Protein AF-A0A2M8S9T6-F1 (afdb_monomer_lite)

Radius of gyration: 11.39 Å; chains: 1; bounding box: 26×15×29 Å

Secondary structure (DSSP, 8-state):
-HHHH-----EEEETTEEEE-----TT--HHHHHHHHHHHHHH-

pLDDT: mean 94.65, std 2.71, range [84.88, 97.5]

Sequence (44 aa):
LYDEYQVEVPLIQWQDRKFVRISIQGYNTQRDVEALLEALGEIL

Structure (mmCIF, N/CA/C/O backbone):
data_AF-A0A2M8S9T6-F1
#
_entry.id   AF-A0A2M8S9T6-F1
#
loop_
_atom_site.group_PDB
_atom_site.id
_atom_site.type_symbol
_atom_site.label_atom_id
_atom_site.label_alt_id
_atom_site.label_comp_id
_atom_site.label_asym_id
_atom_site.label_entity_id
_atom_site.label_seq_id
_atom_site.pdbx_PDB_ins_code
_atom_site.Cartn_x
_atom_site.Cartn_y
_atom_site.Cartn_z
_atom_site.occupancy
_atom_site.B_iso_or_equiv
_atom_site.auth_seq_id
_atom_site.auth_comp_id
_atom_site.auth_asym_id
_atom_site.auth_atom_id
_atom_site.pdbx_PDB_model_num
ATOM 1 N N . LEU A 1 1 ? -7.093 -2.070 -3.669 1.00 86.31 1 LEU A N 1
ATOM 2 C CA . LEU A 1 1 ? -5.614 -2.028 -3.613 1.00 86.31 1 LEU A CA 1
ATOM 3 C C . LEU A 1 1 ? -5.010 -3.250 -4.289 1.00 86.31 1 LEU A C 1
ATOM 5 O O . LEU A 1 1 ? -4.355 -3.065 -5.301 1.00 86.31 1 LEU A O 1
ATOM 9 N N . TYR A 1 2 ? -5.249 -4.470 -3.793 1.00 90.38 2 TYR A N 1
ATOM 10 C CA . TYR A 1 2 ? -4.568 -5.650 -4.336 1.00 90.38 2 TYR A CA 1
ATOM 11 C C . TYR A 1 2 ? -4.952 -5.980 -5.784 1.00 90.38 2 TYR A C 1
ATOM 13 O O 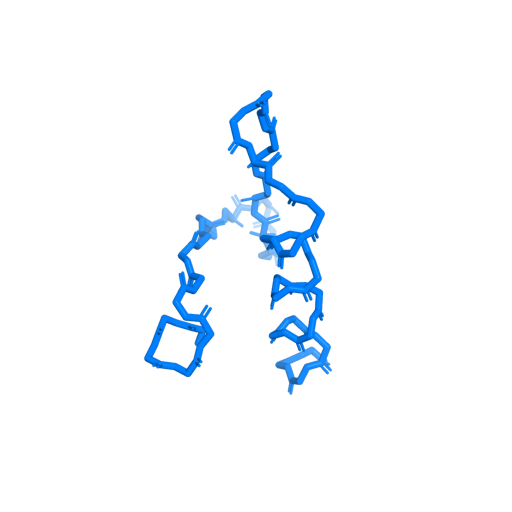. TYR A 1 2 ? -4.067 -6.054 -6.620 1.00 90.38 2 TYR A O 1
ATOM 21 N N . ASP A 1 3 ? -6.239 -6.100 -6.112 1.00 94.19 3 ASP A N 1
ATOM 22 C CA . ASP A 1 3 ? -6.639 -6.531 -7.463 1.00 94.19 3 ASP A CA 1
ATOM 23 C C . ASP A 1 3 ? -6.124 -5.589 -8.567 1.00 94.19 3 ASP A C 1
ATOM 25 O O . ASP A 1 3 ? -5.557 -6.054 -9.552 1.00 94.19 3 ASP A O 1
ATOM 29 N N . GLU A 1 4 ? -6.220 -4.275 -8.345 1.00 93.06 4 GLU A N 1
ATOM 30 C CA . GLU A 1 4 ? -5.848 -3.245 -9.331 1.00 93.06 4 GLU A CA 1
ATOM 31 C C . GLU A 1 4 ? -4.353 -2.874 -9.310 1.00 93.06 4 GLU A C 1
ATOM 33 O O . GLU A 1 4 ? -3.723 -2.753 -10.357 1.00 93.06 4 GLU A O 1
ATOM 38 N N . TYR A 1 5 ? -3.751 -2.726 -8.123 1.00 92.88 5 TYR A N 1
ATOM 39 C CA . TYR A 1 5 ? -2.382 -2.200 -7.967 1.00 92.88 5 TYR A CA 1
ATOM 40 C C . TYR A 1 5 ? -1.385 -3.229 -7.435 1.00 92.88 5 TYR A C 1
ATOM 42 O O . TYR A 1 5 ? -0.198 -2.933 -7.330 1.00 92.88 5 TYR A O 1
ATOM 50 N N . GLN A 1 6 ? -1.846 -4.429 -7.064 1.00 93.56 6 GLN A N 1
ATOM 51 C CA . GLN A 1 6 ? -1.039 -5.474 -6.418 1.00 93.56 6 GLN A CA 1
ATOM 52 C C . GLN A 1 6 ? -0.361 -4.989 -5.123 1.00 93.56 6 GLN A C 1
ATOM 54 O O . GLN A 1 6 ? 0.699 -5.472 -4.727 1.00 93.56 6 GLN A O 1
ATOM 59 N N . VAL A 1 7 ? -1.000 -4.034 -4.439 1.00 93.94 7 VAL A N 1
ATOM 60 C CA . VAL A 1 7 ? -0.538 -3.461 -3.171 1.00 93.94 7 VAL A CA 1
ATOM 61 C C . VAL A 1 7 ? -1.306 -4.088 -2.011 1.00 93.94 7 VAL A C 1
ATOM 63 O O . VAL A 1 7 ? -2.532 -3.984 -1.931 1.00 93.94 7 VAL A O 1
ATOM 66 N N . GLU A 1 8 ? -0.573 -4.682 -1.071 1.00 93.94 8 GLU A N 1
ATOM 67 C CA . GLU A 1 8 ? -1.087 -5.094 0.235 1.00 93.94 8 GLU A CA 1
ATOM 68 C C . GLU A 1 8 ? -0.398 -4.277 1.333 1.00 93.94 8 GLU A C 1
ATOM 70 O O . GLU A 1 8 ? 0.829 -4.198 1.396 1.00 93.94 8 GLU A O 1
ATOM 75 N N . VAL A 1 9 ? -1.192 -3.649 2.202 1.00 93.00 9 VAL A N 1
ATOM 76 C CA . VAL A 1 9 ? -0.694 -2.834 3.315 1.00 93.00 9 VAL A 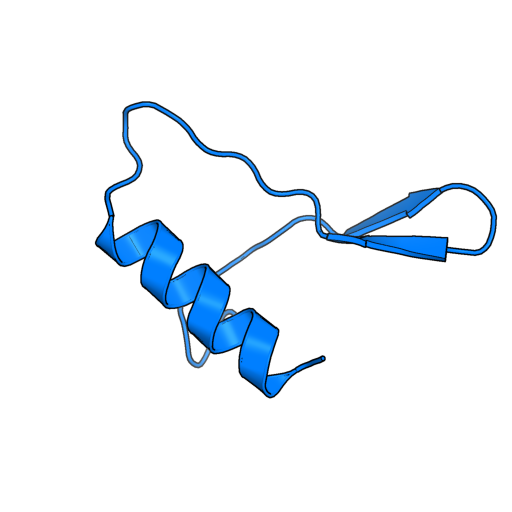CA 1
ATOM 77 C C . VAL A 1 9 ? -1.462 -3.151 4.596 1.00 93.00 9 VAL A C 1
ATOM 79 O O . VAL A 1 9 ? -2.694 -3.214 4.578 1.00 93.00 9 VAL A O 1
ATOM 82 N N . PRO A 1 10 ? -0.777 -3.312 5.739 1.00 94.81 10 PRO A N 1
ATOM 83 C CA . PRO A 1 10 ? -1.455 -3.460 7.016 1.00 94.81 10 PRO A CA 1
ATOM 84 C C . PRO A 1 10 ? -2.209 -2.185 7.397 1.00 94.81 10 PRO A C 1
ATOM 86 O O . PRO A 1 10 ? -1.656 -1.082 7.363 1.00 94.81 10 PRO A O 1
ATOM 89 N N . LEU A 1 11 ? -3.452 -2.350 7.844 1.00 94.50 11 LEU A N 1
ATOM 90 C CA . LEU A 1 11 ? -4.192 -1.299 8.532 1.00 94.50 11 LEU A CA 1
ATOM 91 C C . LEU A 1 11 ? -4.022 -1.475 10.035 1.00 94.50 11 LEU A C 1
ATOM 93 O O . LEU A 1 11 ? -4.250 -2.559 10.572 1.00 94.50 11 LEU A O 1
ATOM 97 N N . ILE A 1 12 ? -3.639 -0.401 10.715 1.00 96.88 12 ILE A N 1
ATOM 98 C CA . ILE A 1 12 ? -3.563 -0.366 12.172 1.00 96.88 12 ILE A CA 1
ATOM 99 C C . ILE A 1 12 ? -4.618 0.593 12.714 1.00 96.88 12 ILE A C 1
ATOM 101 O O . ILE A 1 12 ? -4.859 1.664 12.154 1.00 96.88 12 ILE A O 1
ATOM 105 N N . GLN A 1 13 ? -5.237 0.209 13.823 1.00 97.00 13 GLN A N 1
ATOM 106 C CA . GLN A 1 13 ? -6.066 1.101 14.620 1.00 97.00 13 GLN A CA 1
ATOM 107 C C . GLN A 1 13 ? -5.205 1.636 15.764 1.00 97.00 13 GLN A C 1
ATOM 109 O O . GLN A 1 13 ? -4.628 0.855 16.522 1.00 97.00 13 GLN A O 1
ATOM 114 N N . TRP A 1 14 ? -5.124 2.956 15.898 1.00 96.62 14 TRP A N 1
ATOM 115 C CA . TRP A 1 14 ? -4.479 3.603 17.035 1.00 96.62 14 TRP A CA 1
ATOM 116 C C . TRP A 1 14 ? -5.409 4.669 17.601 1.00 96.62 14 TRP A C 1
ATOM 118 O O . TRP A 1 14 ? -5.749 5.634 16.911 1.00 96.62 14 TRP A O 1
ATOM 128 N N . GLN A 1 15 ? -5.829 4.472 18.855 1.00 95.81 15 GLN A N 1
ATOM 129 C CA . GLN A 1 15 ? -6.964 5.191 19.448 1.00 95.81 15 GLN A CA 1
ATOM 130 C C . GLN A 1 15 ? -8.193 5.080 18.522 1.00 95.81 15 GLN A C 1
ATOM 132 O O . GLN A 1 15 ? -8.456 4.003 17.988 1.00 95.81 15 GLN A O 1
ATOM 137 N N . ASP A 1 16 ? -8.907 6.176 18.269 1.00 96.62 16 ASP A N 1
ATOM 138 C CA . ASP A 1 16 ? -10.099 6.209 17.411 1.00 96.62 16 ASP A CA 1
ATOM 139 C C . ASP A 1 16 ? -9.783 6.499 15.933 1.00 96.62 16 ASP A C 1
ATOM 141 O O . ASP A 1 16 ? -10.650 6.921 15.168 1.00 96.62 16 ASP A O 1
ATOM 145 N N . ARG A 1 17 ? -8.534 6.278 15.496 1.00 96.50 17 ARG A N 1
ATOM 146 C CA . ARG A 1 17 ? -8.096 6.546 14.119 1.00 96.50 17 ARG A CA 1
ATOM 147 C C . ARG A 1 17 ? -7.483 5.314 13.454 1.00 96.50 17 ARG A C 1
ATOM 149 O O . ARG A 1 17 ? -6.725 4.563 14.067 1.00 96.50 17 ARG A O 1
ATOM 156 N N . LYS A 1 18 ? -7.791 5.147 12.164 1.00 94.56 18 LYS A N 1
ATOM 157 C CA . LYS A 1 18 ? -7.185 4.143 11.279 1.00 94.56 18 LYS A CA 1
ATOM 158 C C . LYS A 1 18 ? -5.973 4.737 10.577 1.00 94.56 18 LYS A C 1
ATOM 160 O O . LYS A 1 18 ? -6.032 5.866 10.096 1.00 94.56 18 LYS A O 1
ATOM 165 N N . PHE A 1 19 ? -4.907 3.956 10.486 1.00 95.62 19 PHE A N 1
ATOM 166 C CA . PHE A 1 19 ? -3.684 4.321 9.785 1.00 95.62 19 PHE A CA 1
ATOM 167 C C . PHE A 1 19 ? -3.260 3.202 8.843 1.00 95.62 19 PHE A C 1
ATOM 169 O O . PHE A 1 19 ? -3.367 2.019 9.171 1.00 95.62 19 PHE A O 1
ATOM 176 N N . VAL A 1 20 ? -2.730 3.591 7.689 1.00 94.50 20 VAL A N 1
ATOM 177 C CA . VAL A 1 20 ? -2.024 2.682 6.787 1.00 94.50 20 VAL A CA 1
ATOM 178 C C . VAL A 1 20 ? -0.578 2.577 7.258 1.00 94.50 20 VAL A C 1
ATOM 180 O O . VAL A 1 20 ? 0.112 3.590 7.375 1.00 94.50 20 VAL A O 1
ATOM 183 N N . ARG A 1 21 ? -0.102 1.362 7.543 1.00 95.75 21 ARG A N 1
ATOM 184 C CA . ARG A 1 21 ? 1.300 1.136 7.901 1.00 95.75 21 ARG A CA 1
ATOM 185 C C . ARG A 1 21 ? 2.097 0.781 6.653 1.00 95.75 21 ARG A C 1
ATOM 187 O O . ARG A 1 21 ? 1.947 -0.307 6.109 1.00 95.75 21 ARG A O 1
ATOM 194 N N . ILE A 1 22 ? 3.001 1.666 6.254 1.00 94.19 22 ILE A N 1
ATOM 195 C CA . ILE A 1 22 ? 3.893 1.442 5.113 1.00 94.19 22 ILE A CA 1
ATOM 196 C C . ILE A 1 22 ? 5.200 0.814 5.612 1.00 94.19 22 ILE A C 1
ATOM 198 O O . ILE A 1 22 ? 5.696 1.145 6.688 1.00 94.19 22 ILE A O 1
ATOM 202 N N . SER A 1 23 ? 5.757 -0.131 4.858 1.00 93.00 23 SER A N 1
ATOM 203 C CA . SER A 1 23 ? 7.064 -0.735 5.135 1.00 93.00 23 SER A CA 1
ATOM 204 C C . SER A 1 23 ? 7.907 -0.669 3.868 1.00 93.00 23 SER A C 1
ATOM 206 O O . SER A 1 23 ? 7.565 -1.308 2.883 1.00 93.00 23 SER A O 1
ATOM 208 N N . ILE A 1 24 ? 8.982 0.122 3.904 1.00 94.56 24 ILE A N 1
ATOM 209 C CA . ILE A 1 24 ? 9.941 0.268 2.803 1.00 94.56 24 ILE A CA 1
ATOM 210 C C . ILE 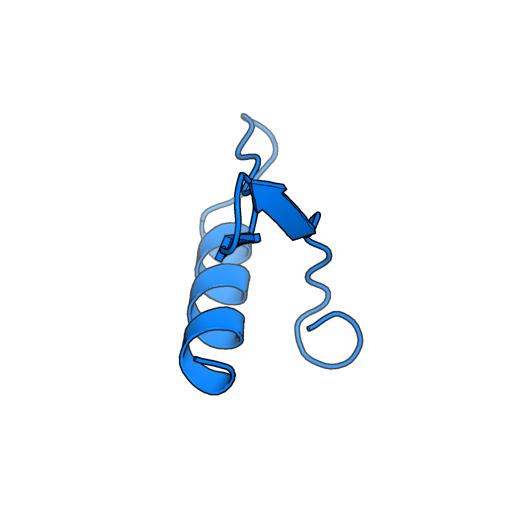A 1 24 ? 11.256 -0.388 3.213 1.00 94.56 24 ILE A C 1
ATOM 212 O O . ILE A 1 24 ? 11.721 -0.207 4.339 1.00 94.56 24 ILE A O 1
ATOM 216 N N . GLN A 1 25 ? 11.839 -1.161 2.308 1.00 95.38 25 GLN A N 1
ATOM 217 C CA . GLN A 1 25 ? 13.066 -1.925 2.492 1.00 95.38 25 GLN A CA 1
ATOM 218 C C . GLN A 1 25 ? 13.960 -1.809 1.257 1.00 95.38 25 GLN A C 1
ATOM 220 O O . GLN A 1 25 ? 13.525 -1.364 0.199 1.00 95.38 25 GLN A O 1
ATOM 225 N N . GLY A 1 26 ? 15.213 -2.259 1.369 1.00 97.19 26 GLY A N 1
ATOM 226 C CA . GLY A 1 26 ? 16.185 -2.190 0.268 1.00 97.19 26 GLY A CA 1
ATOM 227 C C . GLY A 1 26 ? 15.819 -3.009 -0.978 1.00 97.19 26 GLY A C 1
ATOM 228 O O . GLY A 1 26 ? 16.445 -2.832 -2.016 1.00 97.19 26 GLY A O 1
ATOM 229 N N . TYR A 1 27 ? 14.826 -3.897 -0.885 1.00 95.75 27 TYR A N 1
ATOM 230 C CA . TYR A 1 27 ? 14.299 -4.658 -2.021 1.00 95.75 27 TYR A CA 1
ATOM 231 C C . TYR A 1 27 ? 13.110 -3.984 -2.716 1.00 95.75 27 TYR A C 1
ATOM 233 O O . TYR A 1 27 ? 12.677 -4.470 -3.756 1.00 95.75 27 TYR A O 1
ATOM 241 N N . ASN A 1 28 ? 12.561 -2.900 -2.161 1.00 96.62 28 ASN A N 1
ATOM 242 C CA . ASN A 1 28 ? 11.546 -2.120 -2.857 1.00 96.62 28 ASN A CA 1
ATOM 243 C C . ASN A 1 28 ? 12.209 -1.224 -3.904 1.00 96.62 28 ASN A C 1
ATOM 245 O O . ASN A 1 28 ? 13.268 -0.638 -3.680 1.00 96.62 28 ASN A O 1
ATOM 249 N N . THR A 1 29 ? 11.556 -1.098 -5.047 1.00 97.50 29 THR A N 1
ATOM 250 C CA . THR A 1 29 ? 11.935 -0.209 -6.139 1.00 97.50 29 THR A CA 1
ATOM 251 C C . THR A 1 29 ? 11.132 1.088 -6.075 1.00 97.50 29 THR A C 1
ATOM 253 O O . THR A 1 29 ? 10.101 1.171 -5.407 1.00 97.50 29 T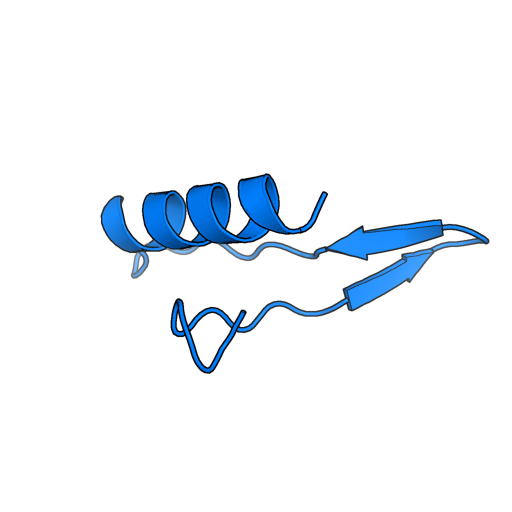HR A O 1
ATOM 256 N N . GLN A 1 30 ? 11.567 2.108 -6.816 1.00 97.06 30 GLN A N 1
ATOM 257 C CA . GLN A 1 30 ? 10.792 3.341 -6.974 1.00 97.06 30 GLN A CA 1
ATOM 258 C C . GLN A 1 30 ? 9.378 3.064 -7.513 1.00 97.06 30 GLN A C 1
ATOM 260 O O . GLN A 1 30 ? 8.413 3.649 -7.027 1.00 97.06 30 GLN A O 1
ATOM 265 N N . ARG A 1 31 ? 9.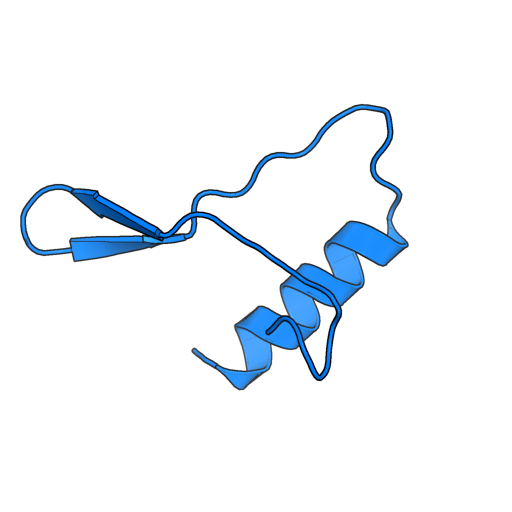248 2.110 -8.443 1.00 96.62 31 ARG A N 1
ATOM 266 C CA . ARG A 1 31 ? 7.963 1.725 -9.037 1.00 96.62 31 ARG A CA 1
ATOM 267 C C . ARG A 1 31 ? 6.988 1.157 -8.005 1.00 96.62 31 ARG A C 1
ATOM 269 O O . ARG A 1 31 ? 5.794 1.413 -8.095 1.00 96.62 31 ARG A O 1
ATOM 276 N N . ASP A 1 32 ? 7.493 0.418 -7.016 1.00 96.12 32 ASP A N 1
ATOM 277 C CA . ASP A 1 32 ? 6.656 -0.128 -5.940 1.00 96.12 32 ASP A CA 1
ATOM 278 C C . ASP A 1 32 ? 6.069 0.996 -5.072 1.00 96.12 32 ASP A C 1
ATOM 280 O O . ASP A 1 32 ? 4.922 0.922 -4.634 1.00 96.12 32 ASP A O 1
ATOM 284 N N . VAL A 1 33 ? 6.841 2.066 -4.849 1.00 95.88 33 VAL A N 1
ATOM 285 C CA . VAL A 1 33 ? 6.383 3.248 -4.102 1.00 95.88 33 VAL A CA 1
ATOM 286 C C . VAL A 1 33 ? 5.391 4.067 -4.924 1.00 95.88 33 VAL A C 1
ATOM 288 O O . VAL A 1 33 ? 4.387 4.519 -4.384 1.00 95.88 33 VAL A O 1
ATOM 291 N N . GLU A 1 34 ? 5.636 4.238 -6.222 1.00 97.19 34 GLU A N 1
ATOM 292 C CA . GLU A 1 34 ? 4.722 4.943 -7.128 1.00 97.19 34 GLU A CA 1
ATOM 293 C C . GLU A 1 34 ? 3.356 4.248 -7.199 1.00 97.19 34 GLU A C 1
ATOM 295 O O . GLU A 1 34 ? 2.338 4.910 -7.009 1.00 97.19 34 GLU A O 1
ATOM 300 N N . ALA A 1 35 ? 3.332 2.916 -7.340 1.00 96.19 35 ALA A N 1
ATOM 301 C CA . ALA A 1 35 ? 2.093 2.137 -7.323 1.00 96.19 35 ALA A CA 1
ATOM 302 C C . ALA A 1 35 ? 1.320 2.299 -6.002 1.00 96.19 35 ALA A C 1
ATOM 304 O O . ALA A 1 35 ? 0.097 2.421 -6.007 1.00 96.19 35 ALA A O 1
ATOM 305 N N . LEU A 1 36 ? 2.020 2.348 -4.862 1.00 95.75 36 LEU A N 1
ATOM 306 C CA . LEU A 1 36 ? 1.397 2.621 -3.565 1.00 95.75 36 LEU A CA 1
ATOM 307 C C . LEU A 1 36 ? 0.783 4.028 -3.505 1.00 95.75 36 LEU A C 1
ATOM 309 O O . LEU A 1 36 ? -0.322 4.184 -2.989 1.00 95.75 36 LEU A O 1
ATOM 313 N N . LEU A 1 37 ? 1.493 5.049 -3.991 1.00 96.00 37 LEU A N 1
ATOM 314 C CA . LEU A 1 37 ? 1.023 6.436 -3.958 1.00 96.00 37 LEU A CA 1
ATOM 315 C C . LEU A 1 37 ? -0.196 6.653 -4.854 1.00 96.00 37 LEU A C 1
ATOM 317 O O . LEU A 1 37 ? -1.147 7.297 -4.418 1.00 96.00 37 LEU A O 1
ATOM 321 N N . GLU A 1 38 ? -0.182 6.096 -6.064 1.00 97.06 38 GLU A N 1
ATOM 322 C CA . GLU A 1 38 ? -1.318 6.142 -6.989 1.00 97.06 38 GLU A CA 1
ATOM 323 C C . GLU A 1 38 ? -2.553 5.493 -6.353 1.00 97.06 38 GLU A C 1
ATOM 325 O O . GLU A 1 38 ? -3.600 6.125 -6.222 1.00 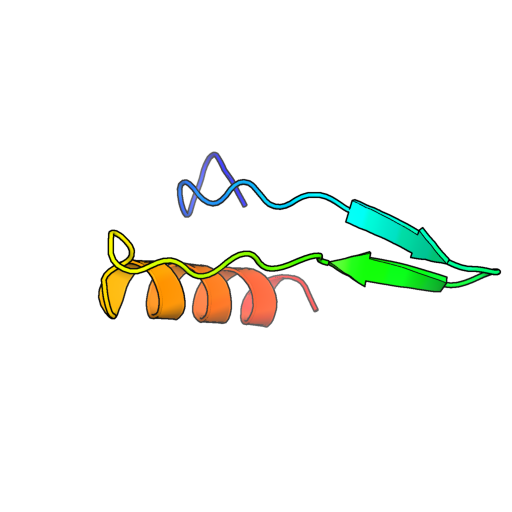97.06 38 GLU A O 1
ATOM 330 N N . ALA A 1 39 ? -2.390 4.281 -5.820 1.00 95.69 39 ALA A N 1
ATOM 331 C CA . ALA A 1 39 ? -3.481 3.533 -5.216 1.00 95.69 39 ALA A CA 1
ATOM 332 C C . ALA A 1 39 ? -4.067 4.208 -3.959 1.00 95.69 39 ALA A C 1
ATOM 334 O O . ALA A 1 39 ? -5.268 4.123 -3.705 1.00 95.69 39 ALA A O 1
ATOM 335 N N . LEU A 1 40 ? -3.234 4.874 -3.147 1.00 93.94 40 LEU A N 1
ATOM 336 C CA . LEU A 1 40 ? -3.708 5.657 -2.000 1.00 93.94 40 LEU A CA 1
ATOM 337 C C . LEU A 1 40 ? -4.379 6.966 -2.429 1.00 93.94 40 LEU A C 1
ATOM 339 O O . LEU A 1 40 ? -5.333 7.378 -1.776 1.00 93.94 40 LEU A O 1
ATOM 343 N N . GLY A 1 41 ? -3.903 7.601 -3.503 1.00 95.38 41 GLY A N 1
ATOM 344 C CA . GLY A 1 41 ? -4.476 8.834 -4.044 1.00 95.38 41 GLY A CA 1
ATOM 345 C C . GLY A 1 41 ? -5.885 8.666 -4.614 1.00 95.38 41 GLY A C 1
ATOM 346 O O . GLY A 1 41 ? -6.646 9.626 -4.616 1.00 95.38 41 GLY A O 1
ATOM 347 N N . GLU A 1 42 ? -6.255 7.465 -5.059 1.00 94.38 42 GLU A N 1
ATOM 348 C CA . GLU A 1 42 ? -7.618 7.184 -5.532 1.00 94.38 42 GLU A CA 1
ATOM 349 C C . GLU A 1 42 ? -8.616 6.849 -4.414 1.00 94.38 42 GLU A C 1
ATOM 351 O O . GLU A 1 42 ? -9.825 6.995 -4.595 1.00 94.38 42 GLU A O 1
ATOM 356 N N . ILE A 1 43 ? -8.134 6.361 -3.268 1.00 87.75 43 ILE A N 1
ATOM 357 C CA . ILE A 1 43 ? -8.990 5.830 -2.192 1.00 87.75 43 ILE A CA 1
ATOM 358 C C . ILE A 1 43 ? -9.242 6.861 -1.079 1.00 87.75 43 ILE A C 1
ATOM 360 O O . ILE A 1 43 ? -10.212 6.716 -0.328 1.00 87.75 43 ILE A O 1
ATOM 364 N N . LEU A 1 44 ? -8.373 7.865 -0.941 1.00 84.88 44 LEU A N 1
ATOM 365 C CA . LEU A 1 44 ? -8.424 8.896 0.106 1.00 84.88 44 LEU A CA 1
ATOM 366 C C . LEU A 1 44 ? -9.004 10.214 -0.409 1.00 84.88 44 LEU A C 1
ATOM 368 O O . LEU A 1 44 ? -9.765 10.831 0.373 1.00 84.88 44 LEU A O 1
#

Foldseek 3Di:
DCVPLVDDWDWDDDPPDIDTDDDDDPPDDPSNVVSVVVVVVVVD